Protein AF-A0A2V6KSA0-F1 (afdb_monomer)

Structure (mmCIF, N/CA/C/O backbone):
data_AF-A0A2V6KSA0-F1
#
_entry.id   AF-A0A2V6KSA0-F1
#
loop_
_atom_site.group_PDB
_atom_site.id
_atom_site.type_symbol
_atom_site.label_atom_id
_atom_site.label_alt_id
_atom_site.label_comp_id
_atom_site.label_asym_id
_atom_site.label_entity_id
_atom_site.label_seq_id
_atom_site.pdbx_PDB_ins_code
_atom_site.Cartn_x
_atom_site.Cartn_y
_atom_site.Cartn_z
_atom_site.occupancy
_atom_site.B_iso_or_equiv
_atom_site.auth_seq_id
_atom_site.auth_comp_id
_atom_site.auth_asym_id
_atom_site.auth_atom_id
_atom_site.pdbx_PDB_model_num
ATOM 1 N N . PRO A 1 1 ? -2.377 -14.293 7.496 1.00 71.56 1 PRO A N 1
ATOM 2 C CA . PRO A 1 1 ? -1.250 -13.378 7.192 1.00 71.56 1 PRO A CA 1
ATOM 3 C C . PRO A 1 1 ? -1.219 -12.249 8.225 1.00 71.56 1 PRO A C 1
ATOM 5 O O . PRO A 1 1 ? -2.292 -11.843 8.663 1.00 71.56 1 PRO A O 1
ATOM 8 N N . SER A 1 2 ? -0.035 -11.771 8.621 1.00 81.75 2 SER A N 1
ATOM 9 C CA . SER A 1 2 ? 0.107 -10.707 9.633 1.00 81.75 2 SER A CA 1
ATOM 10 C C . SER A 1 2 ? -0.674 -9.445 9.262 1.00 81.75 2 SER A C 1
ATOM 12 O O . SER A 1 2 ? -1.406 -8.938 10.096 1.00 81.75 2 SER A O 1
ATOM 14 N N . THR A 1 3 ? -0.678 -9.043 7.986 1.00 88.19 3 THR A N 1
ATOM 15 C CA . THR A 1 3 ? -1.426 -7.866 7.505 1.00 88.19 3 THR A CA 1
ATOM 16 C C . THR A 1 3 ? -2.928 -7.918 7.801 1.00 88.19 3 THR A C 1
ATOM 18 O O . THR A 1 3 ? -3.517 -6.889 8.107 1.00 88.19 3 THR A O 1
ATOM 21 N N . LEU A 1 4 ? -3.566 -9.094 7.716 1.00 87.81 4 LEU A N 1
ATOM 22 C CA . LEU A 1 4 ? -4.994 -9.214 8.038 1.00 87.81 4 LEU A CA 1
ATOM 23 C C . LEU A 1 4 ? -5.232 -9.050 9.543 1.00 87.81 4 LEU A C 1
ATOM 25 O O . LEU A 1 4 ? -6.169 -8.369 9.936 1.00 87.81 4 LEU A O 1
ATOM 29 N N . LEU A 1 5 ? -4.356 -9.619 10.372 1.00 90.12 5 LEU A N 1
ATOM 30 C CA . LEU A 1 5 ? -4.441 -9.477 11.826 1.00 90.12 5 LEU A CA 1
ATOM 31 C C . LEU A 1 5 ? -4.181 -8.029 12.260 1.00 90.12 5 LEU A C 1
ATOM 33 O O . LEU A 1 5 ? -4.891 -7.505 13.111 1.00 90.12 5 LEU A O 1
ATOM 37 N N . ASP A 1 6 ? -3.200 -7.362 11.650 1.00 88.69 6 ASP A N 1
ATOM 38 C CA . ASP A 1 6 ? -2.938 -5.939 11.877 1.00 88.69 6 ASP A CA 1
ATOM 39 C C . ASP A 1 6 ? -4.122 -5.086 11.414 1.00 88.69 6 ASP A C 1
ATOM 41 O O . ASP A 1 6 ? -4.505 -4.135 12.098 1.00 88.69 6 ASP A O 1
ATOM 45 N N . TRP A 1 7 ? -4.768 -5.474 10.307 1.00 87.75 7 TRP A N 1
ATOM 46 C CA . TRP A 1 7 ? -5.994 -4.832 9.864 1.00 87.75 7 TRP A CA 1
ATOM 47 C C . TRP A 1 7 ? -7.105 -4.977 10.909 1.00 87.75 7 TRP A C 1
ATOM 49 O O . TRP A 1 7 ? -7.663 -3.973 11.341 1.00 87.75 7 TRP A O 1
ATOM 59 N N . GLU A 1 8 ? -7.418 -6.190 11.352 1.00 90.06 8 GLU A N 1
ATOM 60 C CA . GLU A 1 8 ? -8.468 -6.448 12.347 1.00 90.06 8 GLU A CA 1
ATOM 61 C C . GLU A 1 8 ? -8.188 -5.761 13.691 1.00 90.06 8 GLU A C 1
ATOM 63 O O . GLU A 1 8 ? -9.113 -5.283 14.341 1.00 90.06 8 GLU A O 1
ATOM 68 N N . ALA A 1 9 ? -6.916 -5.626 14.068 1.00 89.56 9 ALA A N 1
ATOM 69 C CA . ALA A 1 9 ? -6.485 -4.923 15.273 1.00 89.56 9 ALA A CA 1
ATOM 70 C C . ALA A 1 9 ? -6.468 -3.385 15.141 1.00 89.56 9 ALA A C 1
ATOM 72 O O . ALA A 1 9 ? -6.012 -2.708 16.061 1.00 89.56 9 ALA A O 1
ATOM 73 N N . GLY A 1 10 ? -6.907 -2.824 14.007 1.00 86.69 10 GLY A N 1
ATOM 74 C CA . GLY A 1 10 ? -6.931 -1.374 13.774 1.00 86.69 10 GLY A CA 1
ATOM 75 C C . GLY A 1 10 ? -5.546 -0.734 13.644 1.00 86.69 10 GLY A C 1
ATOM 76 O O . GLY A 1 10 ? -5.408 0.477 13.781 1.00 86.69 10 GLY A O 1
ATOM 77 N N . LYS A 1 11 ? -4.499 -1.525 13.396 1.00 87.38 11 LYS A N 1
ATOM 78 C CA . LYS A 1 11 ? -3.138 -1.005 13.262 1.00 87.38 11 LYS A CA 1
ATOM 79 C C . LYS A 1 11 ? -2.906 -0.415 11.864 1.00 87.38 11 LYS A C 1
ATOM 81 O O . LYS A 1 11 ? -3.548 -0.851 10.899 1.00 87.38 11 LYS A O 1
ATOM 86 N N . PRO A 1 12 ? -1.956 0.530 11.729 1.00 83.81 12 PRO A N 1
ATOM 87 C CA . PRO A 1 12 ? -1.484 0.984 10.427 1.00 83.81 12 PRO A CA 1
ATOM 88 C C . PRO A 1 12 ? -0.948 -0.188 9.600 1.00 83.81 12 PRO A C 1
ATOM 90 O O . PRO A 1 12 ? -0.201 -1.022 10.113 1.00 83.81 12 PRO A O 1
ATOM 93 N N . LEU A 1 13 ? -1.304 -0.243 8.317 1.00 89.44 13 LEU A N 1
ATOM 94 C CA . LEU A 1 13 ? -0.790 -1.268 7.415 1.00 89.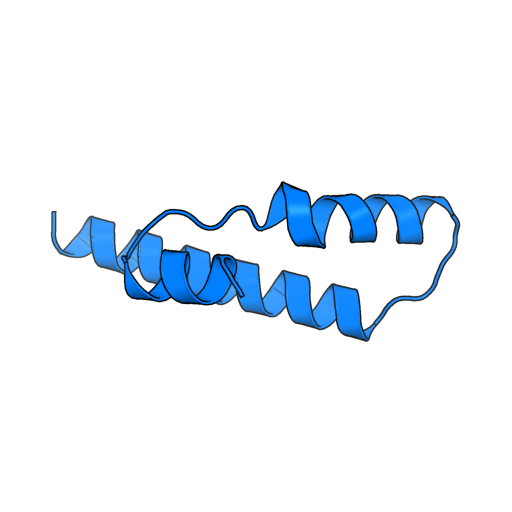44 13 LEU A CA 1
ATOM 95 C C . LEU A 1 13 ? 0.536 -0.845 6.771 1.00 89.44 13 LEU A C 1
ATOM 97 O O . LEU A 1 13 ? 0.668 0.262 6.251 1.00 89.44 13 LEU A O 1
ATOM 101 N N . GLU A 1 14 ? 1.489 -1.772 6.673 1.00 92.88 14 GLU A N 1
ATOM 102 C CA . GLU A 1 14 ? 2.772 -1.570 5.978 1.00 92.88 14 GLU A CA 1
ATOM 103 C C . GLU A 1 14 ? 2.654 -1.722 4.446 1.00 92.88 14 GLU A C 1
ATOM 105 O O . GLU A 1 14 ? 3.389 -2.475 3.801 1.00 92.88 14 GLU A O 1
ATOM 110 N N . ILE A 1 15 ? 1.701 -1.010 3.834 1.00 94.88 15 ILE A N 1
ATOM 111 C CA . ILE A 1 15 ? 1.360 -1.173 2.409 1.00 94.88 15 ILE A CA 1
ATOM 112 C C . ILE A 1 15 ? 2.559 -0.883 1.497 1.00 94.88 15 ILE A C 1
ATOM 114 O O . ILE A 1 15 ? 2.800 -1.602 0.524 1.00 94.88 15 ILE A O 1
ATOM 118 N N . GLU A 1 16 ? 3.334 0.155 1.817 1.00 96.44 16 GLU A N 1
ATOM 119 C CA . GLU A 1 16 ? 4.485 0.568 1.011 1.00 96.44 16 GLU A CA 1
ATOM 120 C C . GLU A 1 16 ? 5.600 -0.481 1.011 1.00 96.44 16 GLU A C 1
ATOM 122 O O . GLU A 1 16 ? 6.183 -0.745 -0.036 1.00 96.44 16 GLU A O 1
ATOM 127 N N . ALA A 1 17 ? 5.881 -1.113 2.151 1.00 95.06 17 ALA A N 1
ATOM 128 C CA . ALA A 1 17 ? 6.952 -2.100 2.255 1.00 95.06 17 ALA A CA 1
ATOM 129 C C . ALA A 1 17 ? 6.579 -3.424 1.572 1.00 95.06 17 ALA A C 1
ATOM 131 O O . ALA A 1 17 ? 7.406 -4.021 0.881 1.00 95.06 17 ALA A O 1
ATOM 132 N N . ILE A 1 18 ? 5.329 -3.870 1.740 1.00 95.25 18 ILE A N 1
ATOM 133 C CA . ILE A 1 18 ? 4.893 -5.199 1.290 1.00 95.25 18 ILE A CA 1
ATOM 134 C C . ILE A 1 18 ? 4.419 -5.193 -0.172 1.00 95.25 18 ILE A C 1
ATOM 136 O O . ILE A 1 18 ? 4.675 -6.160 -0.886 1.00 95.25 18 ILE A O 1
ATOM 140 N N . TRP A 1 19 ? 3.764 -4.127 -0.649 1.00 97.25 19 TRP A N 1
ATOM 141 C CA . TRP A 1 19 ? 3.242 -4.054 -2.025 1.00 97.25 19 TRP A CA 1
ATOM 142 C C . TRP A 1 19 ? 3.868 -2.933 -2.850 1.00 97.25 19 TRP A C 1
ATOM 144 O O . TRP A 1 19 ? 4.232 -3.167 -4.003 1.00 97.25 19 TRP A O 1
ATOM 154 N N . GLY A 1 20 ? 4.015 -1.734 -2.278 1.00 97.94 20 GLY A N 1
ATOM 155 C CA . GLY A 1 20 ? 4.482 -0.557 -3.019 1.00 97.94 20 GLY A CA 1
ATOM 156 C C . GLY A 1 20 ? 5.907 -0.712 -3.547 1.00 97.94 20 GLY A C 1
ATOM 157 O O . GLY A 1 20 ? 6.191 -0.450 -4.714 1.00 97.94 20 GLY A O 1
ATOM 158 N N . GLU A 1 21 ? 6.810 -1.195 -2.706 1.00 98.25 21 GLU A N 1
ATOM 159 C CA . GLU A 1 21 ? 8.213 -1.3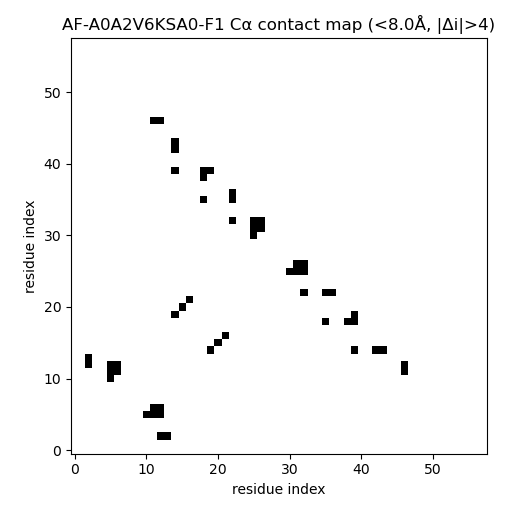54 -3.045 1.00 98.25 21 GLU A CA 1
ATOM 160 C C . GLU A 1 21 ? 8.457 -2.490 -4.065 1.00 98.25 21 GLU A C 1
ATOM 162 O O . GLU A 1 21 ? 9.119 -2.243 -5.077 1.00 98.25 21 GLU A O 1
ATOM 167 N N . PRO A 1 22 ? 7.879 -3.701 -3.918 1.00 97.81 22 PRO A N 1
ATOM 168 C CA . PRO A 1 22 ? 7.897 -4.695 -4.990 1.00 97.81 22 PRO A CA 1
ATOM 169 C C . PRO A 1 22 ? 7.320 -4.183 -6.313 1.00 97.81 22 PRO A C 1
ATOM 171 O O . PRO A 1 22 ? 7.892 -4.477 -7.363 1.00 97.81 22 PRO A O 1
ATOM 174 N N . LEU A 1 23 ? 6.240 -3.393 -6.273 1.00 98.50 23 LEU A N 1
ATOM 175 C CA . LEU A 1 23 ? 5.635 -2.814 -7.471 1.00 98.50 23 LEU A CA 1
ATOM 176 C C . LEU A 1 23 ? 6.583 -1.826 -8.166 1.00 98.50 23 LEU A C 1
ATOM 178 O O . LEU A 1 23 ? 6.791 -1.928 -9.374 1.00 98.50 23 LEU A O 1
ATOM 182 N N . ARG A 1 24 ? 7.222 -0.919 -7.411 1.00 98.44 24 ARG A N 1
ATOM 183 C CA . ARG A 1 24 ? 8.231 0.009 -7.954 1.00 98.44 24 ARG A CA 1
ATOM 184 C C . ARG A 1 24 ? 9.397 -0.731 -8.602 1.00 98.44 24 ARG A C 1
ATOM 186 O O . ARG A 1 24 ? 9.815 -0.360 -9.697 1.00 98.44 24 ARG A O 1
ATOM 193 N N . ARG A 1 25 ? 9.901 -1.793 -7.965 1.00 98.44 25 ARG A N 1
ATOM 194 C CA . ARG A 1 25 ? 10.988 -2.608 -8.530 1.00 98.44 25 ARG A CA 1
ATOM 195 C C . ARG A 1 25 ? 10.567 -3.351 -9.792 1.00 98.44 25 ARG A C 1
ATOM 197 O O . ARG A 1 25 ? 11.339 -3.387 -10.745 1.00 98.44 25 ARG A O 1
ATOM 204 N N . ALA A 1 26 ? 9.360 -3.918 -9.816 1.00 98.19 26 ALA A N 1
ATOM 205 C CA . ALA A 1 26 ? 8.831 -4.583 -11.003 1.00 98.19 26 ALA A CA 1
ATOM 206 C C . ALA A 1 26 ? 8.724 -3.602 -12.178 1.00 98.19 26 ALA A C 1
ATOM 208 O O . ALA A 1 26 ? 9.228 -3.897 -13.259 1.00 98.19 26 ALA A O 1
ATOM 209 N N . ALA A 1 27 ? 8.169 -2.410 -11.942 1.00 97.75 27 ALA A N 1
ATOM 210 C CA . ALA A 1 27 ? 8.074 -1.361 -12.951 1.00 97.75 27 ALA A CA 1
ATOM 211 C C . ALA A 1 27 ? 9.456 -0.903 -13.454 1.00 97.75 27 ALA A C 1
ATOM 213 O O . ALA A 1 27 ? 9.665 -0.801 -14.661 1.00 97.75 27 ALA A O 1
ATOM 214 N N . ALA A 1 28 ? 10.426 -0.695 -12.554 1.00 98.44 28 ALA A N 1
ATOM 215 C CA . ALA A 1 28 ? 11.795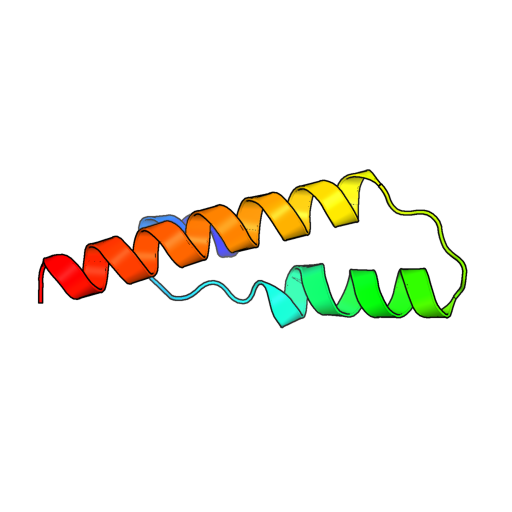 -0.316 -12.920 1.00 98.44 28 ALA A CA 1
ATOM 216 C C . ALA A 1 28 ? 12.512 -1.383 -13.768 1.00 98.44 28 ALA A C 1
ATOM 218 O O . ALA A 1 28 ? 13.360 -1.050 -14.592 1.00 98.44 28 ALA A O 1
ATOM 219 N N . ALA A 1 29 ? 12.150 -2.656 -13.599 1.00 98.25 29 ALA A N 1
ATOM 220 C CA . ALA A 1 29 ? 12.647 -3.762 -14.411 1.00 98.25 29 ALA A CA 1
ATOM 221 C C . ALA A 1 29 ? 11.864 -3.963 -15.729 1.00 98.25 29 ALA A C 1
ATOM 223 O O . ALA A 1 29 ? 12.129 -4.923 -16.450 1.00 98.25 29 ALA A O 1
ATOM 224 N N . GLY A 1 30 ? 10.883 -3.104 -16.042 1.00 98.06 30 GLY A N 1
ATOM 225 C CA . GLY A 1 30 ? 10.001 -3.258 -17.206 1.00 98.06 30 GLY A CA 1
ATOM 226 C C . GLY A 1 30 ? 8.984 -4.400 -17.073 1.00 98.06 30 GLY A C 1
ATOM 227 O O . GLY A 1 30 ? 8.426 -4.856 -18.070 1.00 98.06 30 GLY A O 1
ATOM 228 N N . GLY A 1 31 ? 8.759 -4.896 -15.855 1.00 97.31 31 GLY A N 1
ATOM 229 C CA . GLY A 1 31 ? 7.842 -5.991 -15.567 1.00 97.31 31 GLY A CA 1
ATOM 230 C C . GLY A 1 31 ? 6.380 -5.545 -15.553 1.00 97.31 31 GLY A C 1
ATOM 231 O O . GLY A 1 31 ? 6.023 -4.560 -14.912 1.00 97.31 31 GLY A O 1
ATOM 232 N N . ASN A 1 32 ? 5.516 -6.320 -16.209 1.00 97.44 32 ASN A N 1
ATOM 233 C CA . ASN A 1 32 ? 4.067 -6.130 -16.159 1.00 97.44 32 ASN A CA 1
ATOM 234 C C . ASN A 1 32 ? 3.471 -6.899 -14.966 1.00 97.44 32 ASN A C 1
ATOM 236 O O . ASN A 1 32 ? 3.559 -8.129 -14.922 1.00 97.44 32 ASN A O 1
ATOM 240 N N . THR A 1 33 ? 2.860 -6.201 -14.000 1.00 98.00 33 THR A N 1
ATOM 241 C CA . THR A 1 33 ? 2.344 -6.815 -12.758 1.00 98.00 33 THR A CA 1
ATOM 242 C C . THR A 1 33 ? 0.918 -6.361 -12.401 1.00 98.00 33 THR A C 1
ATOM 244 O O . THR A 1 33 ? 0.661 -5.890 -11.293 1.00 98.00 33 THR A O 1
ATOM 247 N N . PRO A 1 34 ? -0.080 -6.590 -13.275 1.00 97.81 34 PRO A N 1
ATOM 248 C CA . PRO A 1 34 ? -1.401 -5.961 -13.156 1.00 97.81 34 PRO A CA 1
ATOM 249 C C . PRO A 1 34 ? -2.166 -6.370 -11.886 1.00 97.81 34 PRO A C 1
ATOM 251 O O . PRO A 1 34 ? -2.938 -5.596 -11.325 1.00 97.81 34 PRO A O 1
ATOM 254 N N . ARG A 1 35 ? -1.940 -7.590 -11.377 1.00 98.31 35 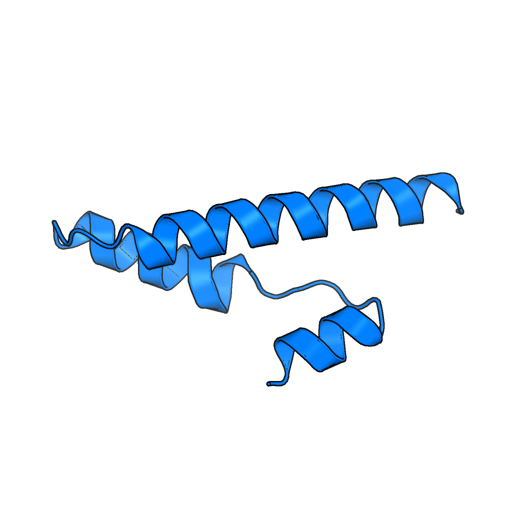ARG A N 1
ATOM 255 C CA . ARG A 1 35 ? -2.548 -8.032 -10.108 1.00 98.31 35 ARG A CA 1
ATOM 256 C C . ARG A 1 35 ? -1.921 -7.346 -8.894 1.00 98.31 35 ARG A C 1
ATOM 258 O O . ARG A 1 35 ? -2.625 -7.088 -7.924 1.00 98.31 35 ARG A O 1
ATOM 265 N N . LEU A 1 36 ? -0.618 -7.066 -8.948 1.00 98.06 36 LE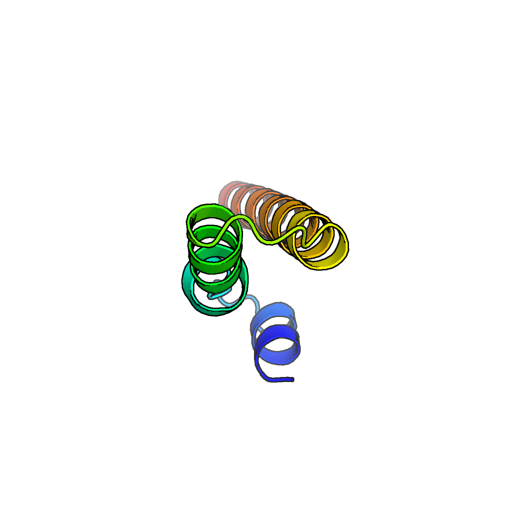U A N 1
ATOM 266 C CA . LEU A 1 36 ? 0.095 -6.368 -7.881 1.00 98.06 36 LEU A CA 1
ATOM 267 C C . LEU A 1 36 ? -0.327 -4.896 -7.833 1.00 98.06 36 LEU A C 1
ATOM 269 O O . LEU A 1 36 ? -0.606 -4.385 -6.754 1.00 98.06 36 LEU A O 1
ATOM 273 N N . GLU A 1 37 ? -0.461 -4.260 -8.997 1.00 98.44 37 GLU A N 1
ATOM 274 C CA . GLU A 1 37 ? -1.007 -2.906 -9.142 1.00 98.44 37 GLU A CA 1
ATOM 275 C C . GLU A 1 37 ? -2.413 -2.797 -8.546 1.00 98.44 37 GLU A C 1
ATOM 277 O O . GLU A 1 37 ? -2.673 -1.926 -7.715 1.00 98.44 37 GLU A O 1
ATOM 282 N N . MET A 1 38 ? -3.303 -3.729 -8.910 1.00 98.50 38 MET A N 1
ATOM 283 C CA . MET A 1 38 ? -4.668 -3.773 -8.385 1.00 98.50 38 MET A CA 1
ATOM 284 C C . MET A 1 38 ? -4.687 -3.956 -6.863 1.00 98.50 38 MET A C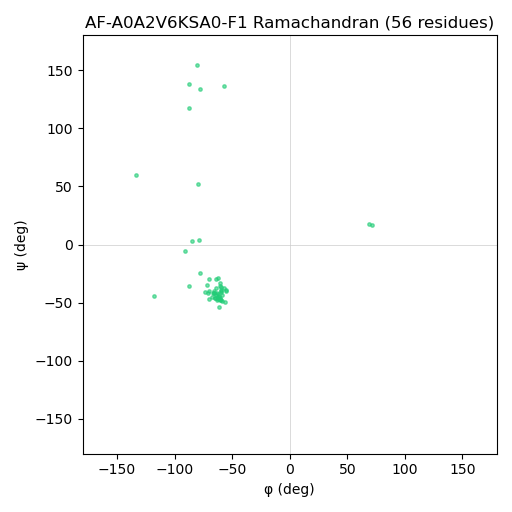 1
ATOM 286 O O . MET A 1 38 ? -5.375 -3.218 -6.159 1.00 98.50 38 MET A O 1
ATOM 290 N N . ALA A 1 39 ? -3.916 -4.912 -6.337 1.00 97.25 39 ALA A N 1
ATOM 291 C CA . ALA A 1 39 ? -3.843 -5.156 -4.899 1.00 97.25 39 ALA A CA 1
ATOM 292 C C . ALA A 1 39 ? -3.328 -3.924 -4.138 1.00 97.25 39 ALA A C 1
ATOM 294 O O . ALA A 1 39 ? -3.933 -3.523 -3.145 1.00 97.25 39 ALA A O 1
ATOM 295 N N . TYR A 1 40 ? -2.260 -3.290 -4.628 1.00 97.69 40 TYR A N 1
ATOM 296 C CA . TYR A 1 40 ? -1.708 -2.070 -4.042 1.00 97.69 40 TYR A CA 1
ATOM 297 C C . TYR A 1 40 ? -2.745 -0.936 -4.011 1.00 97.69 40 TYR A C 1
ATOM 299 O O . TYR A 1 40 ? -2.970 -0.339 -2.958 1.00 97.69 40 TYR A O 1
ATOM 307 N N . ALA A 1 41 ? -3.433 -0.681 -5.128 1.00 98.00 41 ALA A N 1
ATOM 308 C CA . ALA A 1 41 ? -4.438 0.376 -5.214 1.00 98.00 41 ALA A CA 1
ATOM 309 C C . ALA A 1 41 ? -5.621 0.145 -4.256 1.00 98.00 41 ALA A C 1
ATOM 311 O O . ALA A 1 41 ? -6.030 1.061 -3.539 1.00 98.00 41 ALA A O 1
ATOM 312 N N . LEU A 1 42 ? -6.143 -1.086 -4.199 1.00 97.38 42 LEU A N 1
ATOM 313 C CA . LEU A 1 42 ? -7.248 -1.441 -3.306 1.00 97.38 42 LEU A CA 1
ATOM 314 C C . LEU A 1 42 ? -6.859 -1.297 -1.830 1.00 97.38 42 LEU A C 1
ATOM 316 O O . LEU A 1 42 ? -7.637 -0.763 -1.042 1.00 97.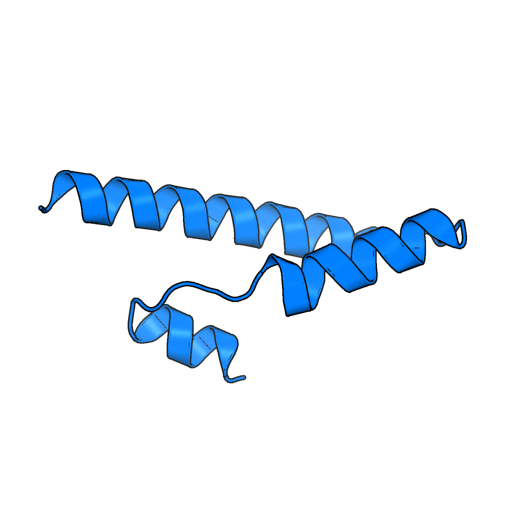38 42 LEU A O 1
ATOM 320 N N . LEU A 1 43 ? -5.648 -1.717 -1.457 1.00 95.31 43 LEU A N 1
ATOM 321 C CA . LEU A 1 43 ? -5.160 -1.591 -0.083 1.00 95.31 43 LEU A CA 1
ATOM 322 C C . LEU A 1 43 ? -4.975 -0.125 0.325 1.00 95.31 43 LEU A C 1
ATOM 324 O O . LEU A 1 43 ? -5.392 0.250 1.418 1.00 95.31 43 LEU A O 1
ATOM 328 N N . LYS A 1 44 ? -4.427 0.725 -0.556 1.00 95.31 44 LYS A N 1
ATOM 329 C CA . LYS A 1 44 ? -4.309 2.174 -0.302 1.00 95.31 44 LYS A CA 1
ATOM 330 C C . LYS A 1 44 ? -5.673 2.828 -0.083 1.00 95.31 44 LYS A C 1
ATOM 332 O O . LYS A 1 44 ? -5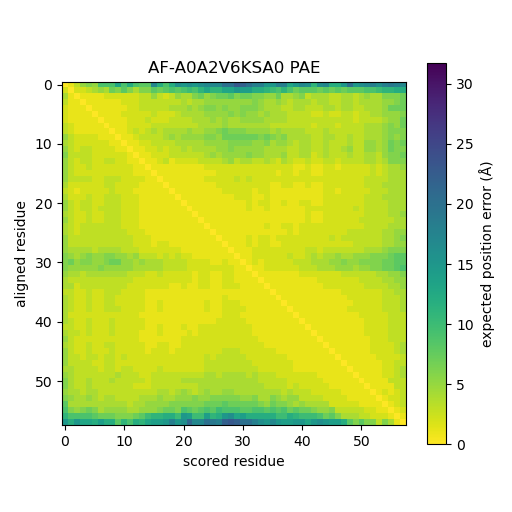.801 3.675 0.797 1.00 95.31 44 LYS A O 1
ATOM 337 N N . LEU A 1 45 ? -6.681 2.430 -0.862 1.00 95.88 45 LEU A N 1
ATOM 338 C CA . LEU A 1 45 ? -8.047 2.932 -0.719 1.00 95.88 45 LEU A CA 1
ATOM 339 C C . LEU A 1 45 ? -8.669 2.520 0.622 1.00 95.88 45 LEU A C 1
ATOM 341 O O . LEU A 1 45 ? -9.281 3.351 1.290 1.00 95.88 45 LEU A O 1
ATOM 345 N N . LEU A 1 46 ? -8.521 1.252 1.014 1.00 93.38 46 LEU A N 1
ATOM 346 C CA . LEU A 1 46 ? -9.030 0.752 2.292 1.00 93.38 46 LEU A CA 1
ATOM 347 C C . LEU A 1 46 ? -8.370 1.471 3.476 1.00 93.38 46 LEU A C 1
ATOM 349 O O . LEU A 1 46 ? -9.073 1.945 4.365 1.00 93.38 46 LEU A O 1
ATOM 353 N N . ASP A 1 47 ? -7.045 1.613 3.459 1.00 91.88 47 ASP A N 1
ATOM 354 C CA . ASP A 1 47 ? -6.295 2.303 4.513 1.00 91.88 47 ASP A CA 1
ATOM 355 C C . ASP A 1 47 ? -6.672 3.787 4.638 1.00 91.88 47 ASP A C 1
ATOM 357 O O . ASP A 1 47 ? -6.885 4.276 5.746 1.00 91.88 47 ASP A O 1
ATOM 361 N N . ALA A 1 48 ? -6.830 4.495 3.514 1.00 92.69 48 ALA A N 1
ATOM 362 C CA . ALA A 1 48 ? -7.268 5.891 3.521 1.00 92.69 48 ALA A CA 1
ATOM 363 C C . ALA A 1 48 ? -8.646 6.056 4.178 1.00 92.69 48 ALA A C 1
ATOM 365 O O . ALA A 1 48 ? -8.796 6.878 5.080 1.00 92.69 48 ALA A O 1
ATOM 366 N N . ARG A 1 49 ? -9.618 5.216 3.795 1.00 92.81 49 ARG A N 1
ATOM 367 C CA . ARG A 1 49 ? -10.969 5.237 4.377 1.00 92.81 49 ARG A CA 1
ATOM 368 C C . ARG A 1 49 ? -10.960 4.981 5.876 1.00 92.81 49 ARG A C 1
ATOM 370 O O . ARG A 1 49 ? -11.726 5.604 6.600 1.00 92.81 49 ARG A O 1
ATOM 377 N N . ARG A 1 50 ? -10.111 4.068 6.350 1.00 90.06 50 ARG A N 1
ATOM 378 C CA . ARG A 1 50 ? -10.013 3.814 7.786 1.00 90.06 50 ARG A CA 1
ATOM 379 C C . ARG A 1 50 ? -9.419 5.000 8.536 1.00 90.06 50 ARG A C 1
ATOM 381 O O . ARG A 1 50 ? -9.992 5.418 9.530 1.00 90.06 50 ARG A O 1
ATOM 388 N N . ARG A 1 51 ? -8.338 5.597 8.026 1.00 88.62 51 ARG A N 1
ATOM 389 C CA . ARG A 1 51 ? -7.746 6.793 8.647 1.00 88.62 51 ARG A CA 1
ATOM 390 C C . ARG A 1 51 ? -8.734 7.958 8.720 1.00 88.62 51 ARG A C 1
ATOM 392 O O . ARG A 1 51 ? -8.731 8.682 9.707 1.00 88.62 51 ARG A O 1
ATOM 399 N N . GLU A 1 52 ? -9.585 8.124 7.709 1.00 92.50 52 GLU A N 1
ATOM 400 C CA . GLU A 1 52 ? -10.676 9.107 7.735 1.00 92.50 52 GLU A CA 1
ATOM 401 C C . GLU A 1 52 ? -11.707 8.799 8.831 1.00 92.50 52 GLU A C 1
ATOM 403 O O . GLU A 1 52 ? -12.123 9.707 9.546 1.00 92.50 52 GLU A O 1
ATOM 408 N N . GLN A 1 53 ? -12.098 7.531 8.998 1.00 89.44 53 GLN A N 1
ATOM 409 C CA . GLN A 1 53 ? -13.012 7.111 10.066 1.00 89.44 53 GLN A CA 1
ATOM 410 C C . GLN A 1 53 ? -12.407 7.351 11.452 1.00 89.44 53 GLN A C 1
ATOM 412 O O . GLN A 1 53 ? -13.055 7.957 12.299 1.00 89.44 53 GLN A O 1
ATOM 417 N N . ASP A 1 54 ? -11.155 6.952 11.670 1.00 87.75 54 ASP A N 1
ATOM 418 C CA . ASP A 1 54 ? -10.474 7.132 12.955 1.00 87.75 54 ASP A CA 1
ATOM 419 C C . ASP A 1 54 ? -10.357 8.622 13.331 1.00 87.75 54 ASP A C 1
ATOM 421 O O . ASP A 1 54 ? -10.507 8.983 14.494 1.00 87.75 54 ASP A O 1
ATOM 425 N N . GLN A 1 55 ? -10.160 9.505 12.344 1.00 85.31 55 GLN A N 1
ATOM 426 C CA . GLN A 1 55 ? -10.142 10.959 12.544 1.00 85.31 55 GLN A CA 1
ATOM 427 C C . GLN A 1 55 ? -11.519 11.553 12.869 1.00 85.31 55 GLN A C 1
ATOM 429 O O . GLN A 1 55 ? -11.584 12.570 13.548 1.00 85.31 55 GLN A O 1
ATOM 434 N N . GLN A 1 56 ? -12.613 10.959 12.385 1.00 84.69 56 GLN A N 1
ATOM 435 C CA . GLN A 1 56 ? -13.978 11.420 12.677 1.00 84.69 56 GLN A CA 1
ATOM 436 C C . GLN A 1 56 ? -14.469 11.002 14.069 1.00 84.69 56 GLN A C 1
ATOM 438 O O . GLN A 1 56 ? -15.377 11.635 14.605 1.00 84.69 56 GLN A O 1
ATOM 443 N N . LEU A 1 57 ? -13.912 9.925 14.629 1.00 80.12 57 LEU A N 1
ATOM 444 C CA . LEU A 1 57 ? -14.254 9.415 15.960 1.00 80.12 57 LEU A CA 1
ATOM 445 C C . LEU A 1 57 ? -13.382 9.986 17.091 1.00 80.12 57 LEU A C 1
ATOM 447 O O . LEU A 1 57 ? -13.653 9.682 18.256 1.00 80.12 57 LEU A O 1
ATOM 451 N N . SER A 1 58 ? -12.350 10.767 16.764 1.00 70.62 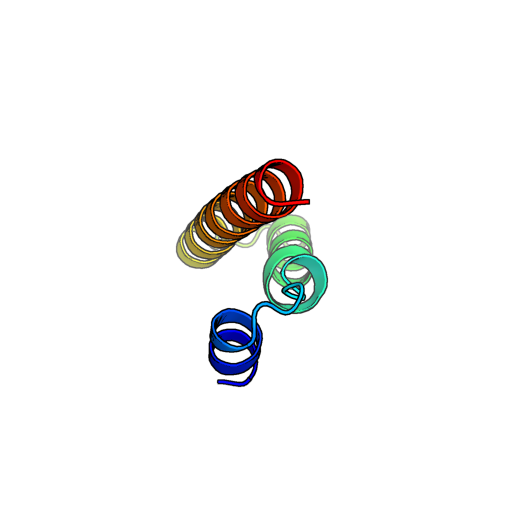58 SER A N 1
ATOM 452 C CA . SER A 1 58 ? -11.384 11.321 17.719 1.00 70.62 58 SER A CA 1
ATOM 453 C C . SER A 1 58 ? -11.617 12.799 18.007 1.00 70.62 58 SER A C 1
ATOM 455 O O . SER A 1 58 ? -11.167 13.208 19.101 1.00 70.62 58 SER A O 1
#

Foldseek 3Di:
DVQVVCVVVLHQGPLCVPQVVVVVVCVVVVHDDVVSVVVSVVVVVVRVVSVVVVVVVD

Sequence (58 aa):
PSTLLDWEAGKPLEIEAIWGEPLRRAAAAGGNTPRLEMAYALLKLLDARRREQDQQLS

Nearest PDB structures (foldseek):
  1ks9-assembly1_A  TM=9.139E-01  e=1.368E-01  Escherichia coli
  3g17-assembly2_F  TM=7.971E-01  e=1.191E-01  Staphylococcus aureus subsp. aureus Mu50
  4ol9-assembly1_A-2  TM=8.712E-01  e=2.384E-01  Mycobacterium tuberculosis
  8wl3-assembly1_B-2  TM=8.315E-01  e=9.549E-01  Levilactobacillus brevis
  8wl4-assembly1_B-2  TM=8.290E-01  e=1.024E+00  Levilactobacillus brevis

Radius of gyration: 13.23 Å; Cα contacts (8 Å, |Δi|>4): 27; chains: 1; bounding box: 27×25×35 Å

Secondary structure (DSSP, 8-state):
-HHHHHHHTTPPP-HIIIIIHHHHHHHHTT---HHHHHHHHHHHHHHHHHHHHHHH--

Solvent-accessible surface area (backbone atoms only — not comparable to full-atom values): 3473 Å² total; per-residue (Å²): 109,70,70,59,54,36,50,75,70,72,44,87,75,66,52,53,74,74,39,43,47,57,49,54,52,33,50,76,71,73,47,89,51,70,69,57,55,51,51,41,54,53,50,54,52,54,52,51,56,48,55,53,49,57,63,74,77,106

pLDDT: mean 92.68, std 6.41, range [70.62, 98.5]

Mean predicted aligned error: 3.17 Å